Protein AF-A0AAV1YJI5-F1 (afdb_monomer)

Structure (mmCIF, N/CA/C/O backbone):
data_AF-A0AAV1YJI5-F1
#
_entry.id   AF-A0AAV1YJI5-F1
#
loop_
_atom_site.group_PDB
_atom_site.id
_atom_site.type_symbol
_atom_site.label_atom_id
_atom_site.label_alt_id
_atom_site.label_comp_id
_atom_site.label_asym_id
_atom_site.label_entity_id
_atom_site.label_seq_id
_atom_site.pdbx_PDB_ins_code
_atom_site.Cartn_x
_atom_site.Cartn_y
_atom_site.Cartn_z
_atom_site.occupancy
_atom_site.B_iso_or_equiv
_atom_site.auth_seq_id
_atom_site.auth_comp_id
_atom_site.auth_asym_id
_atom_site.auth_atom_id
_atom_site.pdbx_PDB_model_num
ATOM 1 N N . MET A 1 1 ? -32.866 -64.606 -3.853 1.00 39.53 1 MET A N 1
ATOM 2 C CA . MET A 1 1 ? -31.524 -64.356 -4.423 1.00 39.53 1 MET A CA 1
ATOM 3 C C . MET A 1 1 ? -31.672 -63.415 -5.611 1.00 39.53 1 MET A C 1
ATOM 5 O O . MET A 1 1 ? -31.970 -63.869 -6.706 1.00 39.53 1 MET A O 1
ATOM 9 N N . ALA A 1 2 ? -31.564 -62.104 -5.384 1.00 40.47 2 ALA A N 1
ATOM 10 C CA . ALA A 1 2 ? -31.586 -61.110 -6.454 1.00 40.47 2 ALA A CA 1
ATOM 11 C C . ALA A 1 2 ? -30.137 -60.807 -6.860 1.00 40.47 2 ALA A C 1
ATOM 13 O O . ALA A 1 2 ? -29.338 -60.369 -6.036 1.00 40.47 2 ALA A O 1
ATOM 14 N N . LYS A 1 3 ? -29.792 -61.107 -8.116 1.00 42.38 3 LYS A N 1
ATOM 15 C CA . LYS A 1 3 ? -28.505 -60.771 -8.736 1.00 42.38 3 LYS A CA 1
ATOM 16 C C . LYS A 1 3 ? -28.435 -59.249 -8.880 1.00 42.38 3 LYS A C 1
ATOM 18 O O . LYS A 1 3 ? -29.082 -58.683 -9.757 1.00 42.38 3 LYS A O 1
ATOM 23 N N . LEU A 1 4 ? -27.670 -58.591 -8.016 1.00 37.94 4 LEU A N 1
ATOM 24 C CA . LEU A 1 4 ? -27.298 -57.191 -8.200 1.00 37.94 4 LEU A CA 1
ATOM 25 C C . LEU A 1 4 ? -26.343 -57.109 -9.397 1.00 37.94 4 LEU A C 1
ATOM 27 O O . LEU A 1 4 ? -25.242 -57.654 -9.374 1.00 37.94 4 LEU A O 1
ATOM 31 N N . SER A 1 5 ? -26.828 -56.496 -10.476 1.00 47.69 5 SER A N 1
ATOM 32 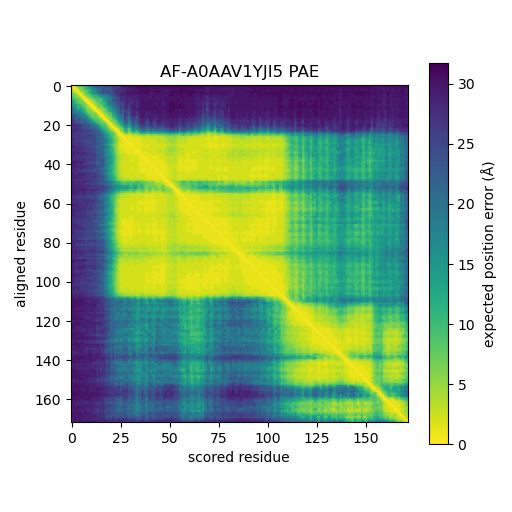C CA . SER A 1 5 ? -26.082 -56.274 -11.712 1.00 47.69 5 SER A CA 1
ATOM 33 C C . SER A 1 5 ? -24.869 -55.378 -11.452 1.00 47.69 5 SER A C 1
ATOM 35 O O . SER A 1 5 ? -24.990 -54.302 -10.863 1.00 47.69 5 SER A O 1
ATOM 37 N N . ASN A 1 6 ? -23.709 -55.807 -11.952 1.00 50.03 6 ASN A N 1
ATOM 38 C CA . ASN A 1 6 ? -22.393 -55.178 -11.794 1.00 50.03 6 ASN A CA 1
ATOM 39 C C . ASN A 1 6 ? -22.261 -53.810 -12.512 1.00 50.03 6 ASN A C 1
ATOM 41 O O . ASN A 1 6 ? -21.161 -53.306 -12.714 1.00 50.03 6 ASN A O 1
ATOM 45 N N . HIS A 1 7 ? -23.377 -53.221 -12.948 1.00 47.03 7 HIS A N 1
ATOM 46 C CA . HIS A 1 7 ? -23.453 -51.923 -13.624 1.00 47.03 7 HIS A CA 1
ATOM 47 C C . HIS A 1 7 ? -23.978 -50.802 -12.718 1.00 47.03 7 HIS A C 1
ATOM 49 O O . HIS A 1 7 ? -23.785 -49.633 -13.032 1.00 47.03 7 HIS A O 1
ATOM 55 N N . VAL A 1 8 ? -24.586 -51.128 -11.569 1.00 45.91 8 VAL A N 1
ATOM 56 C CA . VAL A 1 8 ? -25.136 -50.113 -10.648 1.00 45.91 8 VAL A CA 1
ATOM 57 C C . VAL A 1 8 ? -24.052 -49.502 -9.746 1.00 45.91 8 VAL A C 1
ATOM 59 O O . VAL A 1 8 ? -24.179 -48.362 -9.316 1.00 45.91 8 VAL A O 1
ATOM 62 N N . ILE A 1 9 ? -22.936 -50.205 -9.521 1.00 48.75 9 ILE A N 1
ATOM 63 C CA . ILE A 1 9 ? -21.825 -49.712 -8.682 1.00 48.75 9 ILE A CA 1
ATOM 64 C C . ILE A 1 9 ? -20.965 -48.668 -9.427 1.00 48.75 9 ILE A C 1
ATOM 66 O O . ILE A 1 9 ? -20.346 -47.813 -8.801 1.00 48.75 9 ILE A O 1
ATOM 70 N N . ILE A 1 10 ? -20.964 -48.675 -10.764 1.00 44.62 10 ILE A N 1
ATOM 71 C CA . ILE A 1 10 ? -20.080 -47.816 -11.577 1.00 44.62 10 ILE A CA 1
ATOM 72 C C . ILE A 1 10 ? -20.658 -46.399 -11.781 1.00 44.62 10 ILE A C 1
ATOM 74 O O . ILE A 1 10 ? -19.923 -45.476 -12.120 1.00 44.62 10 ILE A O 1
ATOM 78 N N . LEU A 1 11 ? -21.943 -46.170 -11.490 1.00 38.78 11 LEU A N 1
ATOM 79 C CA . LEU A 1 11 ? -22.598 -44.865 -11.682 1.00 38.78 11 LEU A CA 1
ATOM 80 C C . LEU A 1 11 ? -22.619 -43.954 -10.443 1.00 38.78 11 LEU A C 1
ATOM 82 O O . LEU A 1 11 ? -23.190 -42.871 -10.501 1.00 38.78 11 LEU A O 1
ATOM 86 N N . VAL A 1 12 ? -21.965 -44.338 -9.342 1.00 44.56 12 VAL A N 1
ATOM 87 C CA . VAL A 1 12 ? -21.833 -43.476 -8.145 1.00 44.56 12 VAL A CA 1
ATOM 88 C C . VAL A 1 12 ? -20.478 -42.742 -8.105 1.00 44.56 12 VAL A C 1
ATOM 90 O O . VAL A 1 12 ? -20.219 -41.948 -7.209 1.00 44.56 12 VAL A O 1
ATOM 93 N N . ALA A 1 13 ? -19.611 -42.933 -9.106 1.00 46.53 13 ALA A N 1
ATOM 94 C CA . ALA 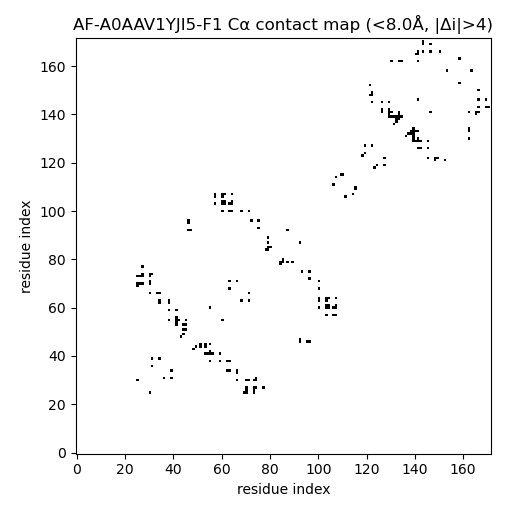A 1 13 ? -18.247 -42.393 -9.097 1.00 46.53 13 ALA A CA 1
ATOM 95 C C . ALA A 1 13 ? -18.037 -41.071 -9.870 1.00 46.53 13 ALA A C 1
ATOM 97 O O . ALA A 1 13 ? -16.912 -40.585 -9.906 1.00 46.53 13 ALA A O 1
ATOM 98 N N . PHE A 1 14 ? -19.064 -40.463 -10.480 1.00 47.88 14 PHE A N 1
ATOM 99 C CA . PHE A 1 14 ? -18.861 -39.317 -11.390 1.00 47.88 14 PHE A CA 1
ATOM 100 C C . PHE A 1 14 ? -19.807 -38.130 -11.185 1.00 47.88 14 PHE A C 1
ATOM 102 O O . PHE A 1 14 ? -20.248 -37.481 -12.130 1.00 47.88 14 PHE A O 1
ATOM 109 N N . SER A 1 15 ? -20.106 -37.788 -9.935 1.00 48.09 15 SER A N 1
ATOM 110 C CA . SER A 1 15 ? -20.690 -36.475 -9.623 1.00 48.09 15 SER A CA 1
ATOM 111 C C . SER A 1 15 ? -20.205 -35.952 -8.276 1.00 48.09 15 SER A C 1
ATOM 113 O O . SER A 1 15 ? -20.990 -35.481 -7.459 1.00 48.09 15 SER A O 1
ATOM 115 N N . ILE A 1 16 ? -18.888 -35.983 -8.046 1.00 52.28 16 ILE A N 1
ATOM 116 C CA . ILE A 1 16 ? -18.299 -34.964 -7.176 1.00 52.28 16 ILE A CA 1
ATOM 117 C C . ILE A 1 16 ? -18.332 -33.696 -8.023 1.00 52.28 16 ILE A C 1
ATOM 119 O O . ILE A 1 16 ? -17.421 -33.436 -8.805 1.00 52.28 16 ILE A O 1
ATOM 123 N N . ALA A 1 17 ? -19.434 -32.950 -7.944 1.00 49.06 17 ALA A N 1
ATOM 124 C CA . ALA A 1 17 ? -19.444 -31.565 -8.369 1.00 49.06 17 ALA A CA 1
ATOM 125 C C . ALA A 1 17 ? -18.430 -30.848 -7.474 1.00 49.06 17 ALA A C 1
ATOM 127 O O . ALA A 1 17 ? -18.751 -30.379 -6.385 1.00 49.06 17 ALA A O 1
ATOM 128 N N . THR A 1 18 ? -17.168 -30.841 -7.898 1.00 53.31 18 THR A N 1
ATOM 129 C CA . THR A 1 18 ? -16.178 -29.906 -7.397 1.00 53.31 18 THR A CA 1
ATOM 130 C C . THR A 1 18 ? -16.759 -28.538 -7.677 1.00 53.31 18 THR A C 1
ATOM 132 O O . THR A 1 18 ? -16.762 -28.078 -8.817 1.00 53.31 18 THR A O 1
ATOM 135 N N . THR A 1 19 ? -17.301 -27.904 -6.642 1.00 52.16 19 THR A N 1
ATOM 136 C CA . THR A 1 19 ? -17.511 -26.467 -6.631 1.00 52.16 19 THR A CA 1
ATOM 137 C C . THR A 1 19 ? -16.128 -25.854 -6.790 1.00 52.16 19 THR A C 1
ATOM 139 O O . THR A 1 19 ? -15.418 -25.625 -5.811 1.00 52.16 19 THR A O 1
ATOM 142 N N . THR A 1 20 ? -15.693 -25.655 -8.033 1.00 48.59 20 THR A N 1
ATOM 143 C CA . THR A 1 20 ? -14.619 -24.725 -8.328 1.00 48.59 20 THR A CA 1
ATOM 144 C C . THR A 1 20 ? -15.178 -23.371 -7.931 1.00 48.59 20 THR A C 1
ATOM 146 O O . THR A 1 20 ? -15.877 -22.721 -8.705 1.00 48.59 20 THR A O 1
ATOM 149 N N . ILE A 1 21 ? -14.924 -22.960 -6.689 1.00 51.88 21 ILE A N 1
ATOM 150 C CA . ILE A 1 21 ? -14.814 -21.539 -6.396 1.00 51.88 21 ILE A CA 1
ATOM 151 C C . ILE A 1 21 ? -13.740 -21.092 -7.382 1.00 51.88 21 ILE A C 1
ATOM 153 O O . ILE A 1 21 ? -12.582 -21.486 -7.233 1.00 51.88 21 ILE A O 1
ATOM 157 N N . ALA A 1 22 ? -14.143 -20.437 -8.473 1.00 50.69 22 ALA A N 1
ATOM 158 C CA . ALA A 1 22 ? -13.203 -19.878 -9.424 1.00 50.69 22 ALA A CA 1
ATOM 159 C C . ALA A 1 22 ? -12.300 -18.965 -8.598 1.00 50.69 22 ALA A C 1
ATOM 161 O O . ALA A 1 22 ? -12.754 -17.953 -8.067 1.00 50.69 22 ALA A O 1
ATOM 162 N N . LYS A 1 23 ? -11.061 -19.401 -8.359 1.00 50.09 23 LYS A N 1
ATOM 163 C CA . LYS A 1 23 ? -10.074 -18.578 -7.680 1.00 50.09 23 LYS A CA 1
ATOM 164 C C . LYS A 1 23 ? -9.812 -17.442 -8.650 1.00 50.09 23 LYS A C 1
ATOM 166 O O . LYS A 1 23 ? -9.167 -17.669 -9.667 1.00 50.09 23 LYS A O 1
ATOM 171 N N . GLU A 1 24 ? -10.401 -16.285 -8.378 1.00 60.53 24 GLU A N 1
ATOM 172 C CA . GLU A 1 24 ? -10.183 -15.080 -9.163 1.00 60.53 24 GLU A CA 1
ATOM 173 C C . GLU A 1 24 ? -8.670 -14.883 -9.308 1.00 60.53 24 GLU A C 1
ATOM 175 O O . GLU A 1 24 ? -7.926 -14.858 -8.319 1.00 60.53 24 GLU A O 1
ATOM 180 N N . GLU A 1 25 ? -8.186 -14.917 -10.548 1.00 80.00 25 GLU A N 1
ATOM 181 C CA . GLU A 1 25 ? -6.761 -14.811 -10.822 1.00 80.00 25 GLU A CA 1
ATOM 182 C C . GLU A 1 25 ? -6.343 -13.352 -10.631 1.00 80.00 25 GLU A C 1
ATOM 184 O O . GLU A 1 25 ? -6.904 -12.449 -11.243 1.00 80.00 25 GLU A O 1
ATOM 189 N N . ILE A 1 26 ? -5.350 -13.107 -9.773 1.00 86.00 26 ILE A N 1
ATOM 190 C CA . ILE A 1 26 ? -4.847 -11.756 -9.504 1.00 86.00 26 ILE A CA 1
ATOM 191 C C . ILE A 1 26 ? -4.068 -11.256 -10.733 1.00 86.00 26 ILE A C 1
ATOM 193 O O . ILE A 1 26 ? -2.903 -11.636 -10.948 1.00 86.00 26 ILE A O 1
ATOM 197 N N . THR A 1 27 ? -4.710 -10.398 -11.531 1.00 93.44 27 THR A N 1
ATOM 198 C CA . THR A 1 27 ? -4.130 -9.751 -12.717 1.00 93.44 27 THR A CA 1
ATOM 199 C C . THR A 1 27 ? -3.540 -8.379 -12.383 1.00 93.44 27 THR A C 1
ATOM 201 O O . THR A 1 27 ? -3.904 -7.746 -11.394 1.00 93.44 27 THR A O 1
ATOM 204 N N . ALA A 1 28 ? -2.616 -7.896 -13.220 1.00 93.50 28 ALA A N 1
ATOM 205 C CA . ALA A 1 28 ? -2.064 -6.549 -13.066 1.00 93.50 28 ALA A CA 1
ATOM 206 C C . ALA A 1 28 ? -3.138 -5.461 -13.233 1.00 93.50 28 ALA A C 1
ATOM 208 O O . ALA A 1 28 ? -3.080 -4.446 -12.553 1.00 93.50 28 ALA A O 1
ATOM 209 N N . GLU A 1 29 ? -4.128 -5.687 -14.097 1.00 93.75 29 GLU A N 1
ATOM 210 C CA . GLU A 1 29 ? -5.219 -4.744 -14.350 1.00 93.75 29 GLU A CA 1
ATOM 211 C C . GLU A 1 29 ? -6.130 -4.575 -13.128 1.00 93.75 29 GLU A C 1
ATOM 213 O O . GLU A 1 29 ? -6.405 -3.444 -12.732 1.00 93.75 29 GLU A O 1
ATOM 218 N N . LEU A 1 30 ? -6.511 -5.678 -12.469 1.00 93.19 30 LEU A N 1
ATOM 219 C CA . LEU A 1 30 ? -7.287 -5.629 -11.224 1.00 93.19 30 LEU A CA 1
ATOM 220 C C . LEU A 1 30 ? -6.513 -4.898 -10.121 1.00 93.19 30 LEU A C 1
ATOM 222 O O . LEU A 1 30 ? -7.033 -3.971 -9.506 1.00 93.19 30 LEU A O 1
ATOM 226 N N . CYS A 1 31 ? -5.235 -5.241 -9.940 1.00 94.56 31 CYS A N 1
ATOM 227 C CA . CYS A 1 31 ? -4.383 -4.558 -8.969 1.00 94.56 31 CYS A CA 1
ATOM 228 C C . CYS A 1 31 ? -4.228 -3.061 -9.279 1.00 94.56 31 CYS A C 1
ATOM 230 O O . CYS A 1 31 ? -4.224 -2.240 -8.367 1.00 94.56 31 CYS A O 1
ATOM 232 N N . ALA A 1 32 ? -4.100 -2.682 -10.555 1.00 93.81 32 ALA A N 1
ATOM 233 C CA . ALA A 1 32 ? -3.968 -1.285 -10.958 1.00 93.81 32 ALA A CA 1
ATOM 234 C C . ALA A 1 32 ? -5.262 -0.498 -10.709 1.00 93.81 32 ALA A C 1
ATOM 236 O O . ALA A 1 32 ? -5.198 0.645 -10.253 1.00 93.81 32 ALA A O 1
ATOM 237 N N . ALA A 1 33 ? -6.420 -1.111 -10.970 1.00 90.62 33 ALA A N 1
ATOM 238 C CA . ALA A 1 33 ? -7.725 -0.518 -10.703 1.00 90.62 33 ALA A CA 1
ATOM 239 C C . ALA A 1 33 ? -7.931 -0.247 -9.203 1.00 90.62 33 ALA A C 1
ATOM 241 O O . ALA A 1 33 ? -8.367 0.844 -8.836 1.00 90.62 33 ALA A O 1
ATOM 242 N N . GLU A 1 34 ? -7.559 -1.196 -8.338 1.00 85.69 34 GLU A N 1
ATOM 243 C CA . GLU A 1 34 ? -7.608 -1.015 -6.881 1.00 85.69 34 GLU A CA 1
ATOM 244 C C . GLU A 1 34 ? -6.598 0.030 -6.384 1.00 85.69 34 GLU A C 1
ATOM 246 O O . GLU A 1 34 ? -6.912 0.857 -5.522 1.00 85.69 34 GLU A O 1
ATOM 251 N N . PHE A 1 35 ? -5.378 0.020 -6.929 1.00 92.19 35 PHE A N 1
ATOM 252 C CA . PHE A 1 35 ? -4.307 0.896 -6.461 1.00 92.19 35 PHE A CA 1
ATOM 253 C C . PHE A 1 35 ? -4.518 2.362 -6.872 1.00 92.19 35 PHE A C 1
ATOM 255 O O . PHE A 1 35 ? -4.293 3.281 -6.074 1.00 92.19 35 PHE A O 1
ATOM 262 N N . GLY A 1 36 ? -5.024 2.574 -8.089 1.00 92.50 36 GLY A N 1
ATOM 263 C CA . GLY A 1 36 ? -5.328 3.880 -8.664 1.00 92.50 36 GLY A CA 1
ATOM 264 C C . GLY A 1 36 ? -4.110 4.604 -9.250 1.00 92.50 36 GLY A C 1
ATOM 265 O O . GLY A 1 36 ? -2.972 4.427 -8.814 1.00 92.50 36 GLY A O 1
ATOM 266 N N . HIS A 1 37 ? -4.370 5.468 -10.237 1.00 92.62 37 HIS A N 1
ATOM 267 C CA . HIS A 1 37 ? -3.339 6.145 -11.033 1.00 92.62 37 HIS A CA 1
ATOM 268 C C . HIS A 1 37 ? -2.359 6.978 -10.190 1.00 92.62 37 HIS A C 1
ATOM 270 O O . HIS A 1 37 ? -1.153 6.805 -10.310 1.00 92.62 37 HIS A O 1
ATOM 276 N N . GLU A 1 38 ? -2.869 7.843 -9.306 1.00 93.25 38 GLU A N 1
ATOM 277 C CA . GLU A 1 38 ? -2.048 8.762 -8.496 1.00 93.25 38 GLU A CA 1
ATOM 278 C C . GLU A 1 38 ? -0.996 8.024 -7.648 1.00 93.25 38 GLU A C 1
ATOM 280 O O . GLU A 1 38 ? 0.168 8.419 -7.588 1.00 93.25 38 GLU A O 1
ATOM 285 N N . CYS A 1 39 ? -1.388 6.925 -6.999 1.00 94.38 39 CYS A N 1
ATOM 286 C CA . CYS A 1 39 ? -0.461 6.136 -6.193 1.00 94.38 39 CYS A CA 1
ATOM 287 C C . CYS A 1 39 ? 0.449 5.251 -7.048 1.00 94.38 39 CYS A C 1
ATOM 289 O O . CYS A 1 39 ? 1.612 5.053 -6.684 1.00 94.38 39 CYS A O 1
ATOM 291 N N . GLY A 1 40 ? -0.053 4.771 -8.191 1.00 94.81 40 GLY A N 1
ATOM 292 C CA . GLY A 1 40 ? 0.735 4.091 -9.215 1.00 94.81 40 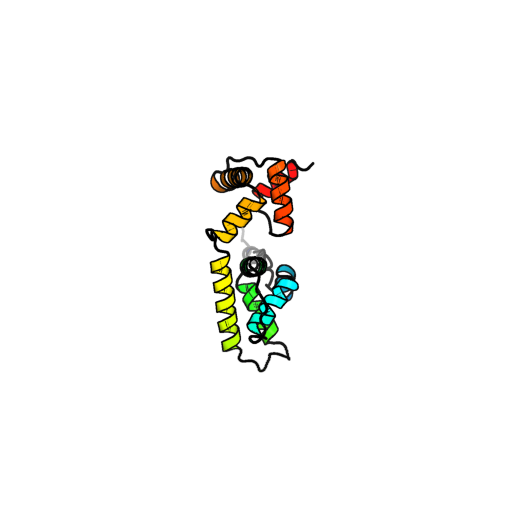GLY A CA 1
ATOM 293 C C . GLY A 1 40 ? 1.921 4.928 -9.685 1.00 94.81 40 GLY A C 1
ATOM 294 O O . GLY A 1 40 ? 3.048 4.440 -9.661 1.00 94.81 40 GLY A O 1
ATOM 295 N N . GLU A 1 41 ? 1.683 6.195 -10.025 1.00 94.94 41 GLU A N 1
ATOM 296 C CA . GLU A 1 41 ? 2.706 7.145 -10.480 1.00 94.94 41 GLU A CA 1
ATOM 297 C C . GLU A 1 41 ? 3.788 7.376 -9.413 1.00 94.94 41 GLU A C 1
ATOM 299 O O . GLU A 1 41 ? 4.975 7.209 -9.682 1.00 94.94 41 GLU A O 1
ATOM 304 N N . GLN A 1 42 ? 3.400 7.620 -8.155 1.00 95.00 42 GLN A N 1
ATOM 305 C CA . GLN A 1 42 ? 4.368 7.820 -7.066 1.00 95.00 42 GLN A CA 1
ATOM 306 C C . GLN A 1 42 ? 5.279 6.601 -6.845 1.00 95.00 42 GLN A C 1
ATOM 308 O O . GLN A 1 42 ? 6.475 6.757 -6.580 1.00 95.00 42 GLN A O 1
ATOM 313 N N . VAL A 1 43 ? 4.730 5.383 -6.919 1.00 95.25 43 VAL A N 1
ATOM 314 C CA . VAL A 1 43 ? 5.525 4.150 -6.795 1.00 95.25 43 VAL A CA 1
ATOM 315 C C . VAL A 1 43 ? 6.386 3.930 -8.035 1.00 95.25 43 VAL A C 1
ATOM 317 O O . VAL A 1 43 ? 7.552 3.559 -7.896 1.00 95.25 43 VAL A O 1
ATOM 320 N N . TYR A 1 44 ? 5.845 4.194 -9.225 1.00 95.38 44 TYR A N 1
ATOM 321 C CA . TYR A 1 44 ? 6.577 4.105 -10.481 1.00 95.38 44 TYR A CA 1
ATOM 322 C C . TYR A 1 44 ? 7.817 5.002 -10.460 1.00 95.38 44 TYR A C 1
ATOM 324 O O . TYR A 1 44 ? 8.929 4.505 -10.639 1.00 95.38 44 TYR A O 1
ATOM 332 N N . ASP A 1 45 ? 7.659 6.282 -10.124 1.00 94.31 45 ASP A N 1
ATOM 333 C CA . ASP A 1 45 ? 8.768 7.232 -10.048 1.00 94.31 45 ASP A CA 1
ATOM 334 C C . ASP A 1 45 ? 9.855 6.749 -9.085 1.00 94.31 45 ASP A C 1
ATOM 336 O O . ASP A 1 45 ? 11.046 6.804 -9.385 1.00 94.31 45 ASP A O 1
ATOM 340 N N . LYS A 1 46 ? 9.459 6.198 -7.930 1.00 92.50 46 LYS A N 1
ATOM 341 C CA . LYS A 1 46 ? 10.410 5.679 -6.940 1.00 92.50 46 LYS A CA 1
ATOM 342 C C . LYS A 1 46 ? 11.221 4.484 -7.417 1.00 92.50 46 LYS A C 1
ATOM 344 O O . LYS A 1 46 ? 12.349 4.320 -6.950 1.00 92.50 46 LYS A O 1
ATOM 349 N N . LEU A 1 47 ? 10.655 3.637 -8.269 1.00 94.38 47 LEU A N 1
ATOM 350 C CA . LEU A 1 47 ? 11.292 2.391 -8.694 1.00 94.38 47 LEU A CA 1
ATOM 351 C C . LEU A 1 47 ? 12.018 2.521 -10.029 1.00 94.38 47 LEU A C 1
ATOM 353 O O . LEU A 1 47 ? 13.085 1.934 -10.199 1.00 94.38 47 LEU A O 1
ATOM 357 N N . PHE A 1 48 ? 11.456 3.288 -10.958 1.00 93.50 48 PHE A N 1
ATOM 358 C CA . PHE A 1 48 ? 11.912 3.355 -12.343 1.00 93.50 48 PHE A CA 1
ATOM 359 C C . PHE A 1 48 ? 12.571 4.693 -12.686 1.00 93.50 48 PHE A C 1
ATOM 361 O O . PHE A 1 48 ? 13.350 4.748 -13.635 1.00 93.50 48 PHE A O 1
ATOM 368 N N . LEU A 1 49 ? 12.349 5.741 -11.882 1.00 90.75 49 LEU A N 1
ATOM 369 C CA . LEU A 1 49 ? 12.953 7.067 -12.042 1.00 90.75 49 LEU A CA 1
ATOM 370 C C . LEU A 1 49 ? 13.668 7.513 -10.749 1.00 90.75 49 LEU A C 1
ATOM 372 O O . LEU A 1 49 ? 13.353 8.566 -10.199 1.00 90.75 49 LEU A O 1
ATOM 376 N N . PRO A 1 50 ? 14.674 6.769 -10.246 1.00 75.44 50 PRO A N 1
ATOM 377 C CA . PRO A 1 50 ? 15.252 6.985 -8.911 1.00 75.44 50 PRO A CA 1
ATOM 378 C C . PRO A 1 50 ? 15.894 8.369 -8.698 1.00 75.44 50 PRO A C 1
ATOM 380 O O . PRO A 1 50 ? 16.096 8.782 -7.557 1.00 75.44 50 PRO A O 1
ATOM 383 N N . ASN A 1 51 ? 16.193 9.095 -9.779 1.00 82.81 51 ASN A N 1
ATOM 384 C CA . ASN A 1 51 ? 16.709 10.464 -9.729 1.00 82.81 51 ASN A CA 1
ATOM 385 C C . ASN A 1 51 ? 15.606 11.530 -9.562 1.00 82.81 51 ASN A C 1
ATOM 387 O O . ASN A 1 51 ? 15.925 12.698 -9.348 1.00 82.81 51 ASN A O 1
ATOM 391 N N . GLN A 1 52 ? 14.322 11.163 -9.653 1.00 80.38 52 GLN A N 1
ATOM 392 C CA . GLN A 1 52 ? 13.214 12.060 -9.336 1.00 80.38 52 GLN A CA 1
ATOM 393 C C . GLN A 1 52 ? 12.967 12.143 -7.829 1.00 80.38 52 GLN A C 1
ATOM 395 O O . GLN A 1 52 ? 12.961 11.158 -7.087 1.00 80.38 52 GLN A O 1
ATOM 400 N N . THR A 1 53 ? 12.650 13.351 -7.376 1.00 72.69 53 THR A N 1
ATOM 401 C CA . THR A 1 53 ? 12.296 13.649 -5.986 1.00 72.69 53 THR A CA 1
ATOM 402 C C . THR A 1 53 ? 10.806 13.450 -5.701 1.00 72.69 53 THR A C 1
ATOM 404 O O . THR A 1 53 ? 10.254 14.170 -4.869 1.00 72.69 53 THR A O 1
ATOM 407 N N . SER A 1 54 ? 10.131 12.506 -6.371 1.00 77.06 54 SER A N 1
ATOM 408 C CA . SER A 1 54 ? 8.707 12.259 -6.109 1.00 77.06 54 SER A CA 1
ATOM 409 C C . SER A 1 54 ? 8.496 11.891 -4.635 1.00 77.06 54 SER A C 1
ATOM 411 O O . SER A 1 54 ? 9.355 11.275 -3.990 1.00 77.06 54 SER A O 1
ATOM 413 N N . ILE A 1 55 ? 7.379 12.309 -4.047 1.00 86.25 55 ILE A N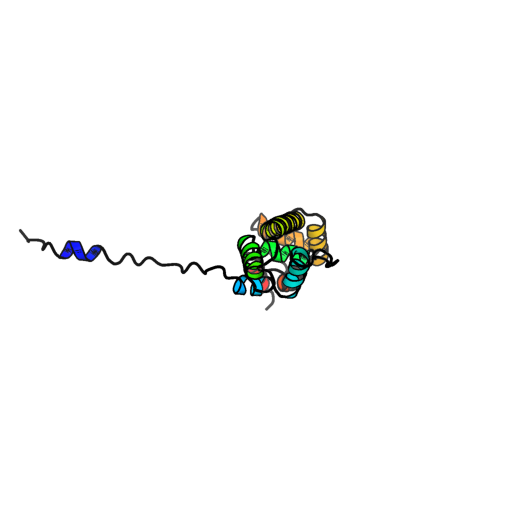 1
ATOM 414 C CA . ILE A 1 55 ? 7.050 11.988 -2.657 1.00 86.25 55 ILE A CA 1
ATOM 415 C C . ILE A 1 55 ? 6.041 10.847 -2.686 1.00 86.25 55 ILE A C 1
ATOM 417 O O . ILE A 1 55 ? 4.928 11.030 -3.162 1.00 86.25 55 ILE A O 1
ATOM 421 N N . LEU A 1 56 ? 6.415 9.687 -2.135 1.00 90.62 56 LEU A N 1
ATOM 422 C CA . LEU A 1 56 ? 5.441 8.637 -1.844 1.00 90.62 56 LEU A CA 1
ATOM 423 C C . LEU A 1 56 ? 4.689 9.023 -0.570 1.00 90.62 56 LEU A C 1
ATOM 425 O O . LEU A 1 56 ? 5.253 9.001 0.528 1.00 90.62 56 LEU A O 1
ATOM 429 N N . THR A 1 57 ? 3.433 9.423 -0.731 1.00 90.56 57 THR A N 1
ATOM 430 C CA . THR A 1 57 ? 2.591 9.881 0.376 1.00 90.56 57 THR A CA 1
ATOM 431 C C . THR A 1 57 ? 2.226 8.733 1.320 1.00 90.56 57 THR A C 1
ATOM 433 O O . THR A 1 57 ? 2.168 7.564 0.931 1.00 90.56 57 THR A O 1
ATOM 436 N N . LEU A 1 58 ? 1.910 9.062 2.579 1.00 85.81 58 LEU A N 1
ATOM 437 C CA . LEU A 1 58 ? 1.452 8.064 3.553 1.00 85.81 58 LEU A CA 1
ATOM 438 C C . LEU A 1 58 ? 0.152 7.374 3.102 1.00 85.81 58 LEU A C 1
ATOM 440 O O . LEU A 1 58 ? -0.014 6.178 3.329 1.00 85.81 58 LEU A O 1
ATOM 444 N N . ASN A 1 59 ? -0.738 8.108 2.427 1.00 84.38 59 ASN A N 1
ATOM 445 C CA . ASN A 1 59 ? -1.973 7.560 1.867 1.00 84.38 59 ASN A CA 1
ATOM 446 C C . ASN A 1 59 ? -1.687 6.504 0.788 1.00 84.38 59 ASN A C 1
ATOM 448 O O . ASN A 1 59 ? -2.262 5.418 0.816 1.00 84.38 59 ASN A O 1
ATOM 452 N N . CYS A 1 60 ? -0.742 6.776 -0.114 1.00 92.75 60 CYS A N 1
ATOM 453 C CA . CYS A 1 60 ? -0.342 5.800 -1.122 1.00 92.75 60 CYS A CA 1
ATOM 454 C C . CYS A 1 60 ? 0.406 4.605 -0.528 1.00 92.75 60 CYS A C 1
ATOM 456 O O . CYS A 1 60 ? 0.175 3.483 -0.969 1.00 92.75 60 CYS A O 1
ATOM 458 N N . CYS A 1 61 ? 1.208 4.793 0.527 1.00 92.56 61 CYS A N 1
ATOM 459 C CA . CYS A 1 61 ? 1.746 3.661 1.286 1.00 92.56 61 CYS A CA 1
ATOM 460 C C . CYS A 1 61 ? 0.640 2.780 1.888 1.00 92.56 61 CYS A C 1
ATOM 462 O O . CYS A 1 61 ? 0.768 1.559 1.876 1.00 92.56 61 CYS A O 1
ATOM 464 N N . TYR A 1 62 ? -0.443 3.375 2.396 1.00 86.81 62 TYR A N 1
ATOM 465 C CA . TYR A 1 62 ? -1.575 2.615 2.926 1.00 86.81 62 TYR A CA 1
ATOM 466 C C . TYR A 1 62 ? -2.255 1.789 1.836 1.00 86.81 62 TYR A C 1
ATOM 468 O O . TYR A 1 62 ? -2.388 0.578 1.995 1.00 86.81 62 TYR A O 1
ATOM 476 N N . LYS A 1 63 ? -2.605 2.414 0.706 1.00 89.44 63 LYS A N 1
ATOM 477 C CA . LYS A 1 63 ? -3.194 1.702 -0.436 1.00 89.44 63 LYS A CA 1
ATOM 478 C C . LYS A 1 63 ? -2.288 0.583 -0.953 1.00 89.44 63 LYS A C 1
ATOM 480 O O . LYS A 1 63 ? -2.777 -0.506 -1.233 1.00 89.44 63 LYS A O 1
ATOM 485 N N . LEU A 1 64 ? -0.974 0.826 -1.011 1.00 93.62 64 LEU A N 1
ATOM 486 C CA . LEU A 1 64 ? 0.023 -0.157 -1.447 1.00 93.62 64 LEU A CA 1
ATOM 487 C C . LEU A 1 64 ? -0.001 -1.414 -0.569 1.00 93.62 64 LEU A C 1
ATOM 489 O O . LEU A 1 64 ? 0.026 -2.533 -1.074 1.00 93.62 64 LEU A O 1
ATOM 493 N N . VAL A 1 65 ? -0.058 -1.230 0.751 1.00 92.69 65 VAL A N 1
ATOM 494 C CA . VAL A 1 65 ? -0.109 -2.337 1.715 1.00 92.69 65 VAL A CA 1
ATOM 495 C C . VAL A 1 65 ? -1.493 -2.992 1.732 1.00 92.69 65 VAL A C 1
ATOM 497 O O . VAL A 1 65 ? -1.583 -4.204 1.908 1.00 92.69 65 VAL A O 1
ATOM 500 N N . GLN A 1 66 ? -2.562 -2.223 1.505 1.00 87.69 66 GLN A N 1
ATOM 501 C CA . GLN A 1 66 ? -3.941 -2.712 1.481 1.00 87.69 66 GLN A CA 1
ATOM 502 C C . GLN A 1 66 ? -4.206 -3.679 0.320 1.00 87.69 66 GLN A C 1
ATOM 504 O O . GLN A 1 66 ? -4.772 -4.741 0.562 1.00 87.69 66 GLN A O 1
ATOM 509 N N . MET A 1 67 ? -3.759 -3.360 -0.903 1.00 89.94 67 MET A N 1
ATOM 510 C CA . MET A 1 67 ? -3.851 -4.297 -2.040 1.00 89.94 67 MET A CA 1
ATOM 511 C C . MET A 1 67 ? -2.969 -5.547 -1.848 1.00 89.94 67 MET A C 1
ATOM 513 O O . MET A 1 67 ? -3.143 -6.573 -2.504 1.00 89.94 67 MET A O 1
ATOM 517 N N . GLY A 1 68 ? -2.009 -5.473 -0.923 1.00 90.56 68 GLY A N 1
ATOM 518 C CA . GLY A 1 68 ? -1.159 -6.580 -0.525 1.00 90.56 68 GLY A CA 1
ATOM 519 C C . GLY A 1 68 ? 0.047 -6.811 -1.435 1.00 90.56 68 GLY A C 1
ATOM 520 O O . GLY A 1 68 ? 0.105 -6.427 -2.606 1.00 90.56 68 GLY A O 1
ATOM 521 N N . TYR A 1 69 ? 1.032 -7.509 -0.870 1.00 95.50 69 TYR A N 1
ATOM 522 C CA . TYR A 1 69 ? 2.292 -7.824 -1.540 1.00 95.50 69 TYR A CA 1
ATOM 523 C C . TYR A 1 69 ? 2.126 -8.549 -2.893 1.00 95.50 69 TYR A C 1
ATOM 525 O O . TYR A 1 69 ? 2.852 -8.205 -3.826 1.00 95.50 69 TYR A O 1
ATOM 533 N N . PRO A 1 70 ? 1.174 -9.494 -3.076 1.00 95.81 70 PRO A N 1
ATOM 534 C CA . PRO A 1 70 ? 0.949 -10.114 -4.381 1.00 95.81 70 PRO A CA 1
ATOM 535 C C . PRO A 1 70 ? 0.593 -9.112 -5.486 1.00 95.81 70 PRO A C 1
ATOM 537 O O . PRO A 1 70 ? 1.150 -9.214 -6.579 1.00 95.81 70 PRO A O 1
ATOM 540 N N . CYS A 1 71 ? -0.272 -8.130 -5.208 1.00 96.00 71 CYS A N 1
ATOM 541 C CA . CYS A 1 71 ? -0.620 -7.102 -6.187 1.00 96.00 71 CYS A CA 1
ATOM 542 C C . CYS A 1 71 ? 0.550 -6.161 -6.471 1.00 96.00 71 CYS A C 1
ATOM 544 O O . CYS A 1 71 ? 0.873 -5.916 -7.632 1.00 96.00 71 CYS A O 1
ATOM 546 N N . HIS A 1 72 ? 1.252 -5.714 -5.428 1.00 96.56 72 HIS A N 1
ATOM 547 C CA . HIS A 1 72 ? 2.470 -4.911 -5.568 1.00 96.56 72 HIS A CA 1
ATOM 548 C C . HIS A 1 72 ? 3.521 -5.583 -6.470 1.00 96.56 72 HIS A C 1
ATOM 550 O O . HIS A 1 72 ? 4.041 -4.978 -7.414 1.00 96.56 72 HIS A O 1
ATOM 556 N N . ASN A 1 73 ? 3.795 -6.867 -6.227 1.00 97.12 73 ASN A N 1
ATOM 557 C CA . ASN A 1 73 ? 4.752 -7.629 -7.022 1.00 97.12 73 ASN A CA 1
ATOM 558 C C . ASN A 1 73 ? 4.249 -7.853 -8.458 1.00 97.12 73 ASN A C 1
ATOM 560 O O . ASN A 1 73 ? 5.011 -7.704 -9.411 1.00 97.12 73 ASN A O 1
ATOM 564 N N . ARG A 1 74 ? 2.954 -8.153 -8.637 1.00 96.88 74 ARG A N 1
ATOM 565 C CA . ARG A 1 74 ? 2.337 -8.318 -9.962 1.00 96.88 74 ARG A CA 1
ATOM 566 C C . ARG A 1 74 ? 2.477 -7.054 -10.806 1.00 96.88 74 ARG A C 1
ATOM 568 O O . ARG A 1 74 ? 2.873 -7.161 -11.965 1.00 96.88 74 ARG A O 1
ATOM 575 N N . LEU A 1 75 ? 2.184 -5.887 -10.232 1.00 97.19 75 LEU A N 1
ATOM 576 C CA . LEU A 1 75 ? 2.338 -4.598 -10.904 1.00 97.19 75 LEU A CA 1
ATOM 577 C C . LEU A 1 75 ? 3.801 -4.343 -11.276 1.00 97.19 75 LEU A C 1
ATOM 579 O O . LEU A 1 75 ? 4.091 -4.063 -12.435 1.00 97.19 75 LEU A O 1
ATOM 583 N N . THR A 1 76 ? 4.732 -4.539 -10.335 1.00 97.12 76 THR A N 1
ATOM 584 C CA . THR A 1 76 ? 6.173 -4.350 -10.584 1.00 97.12 76 THR A CA 1
ATOM 585 C C . THR A 1 76 ? 6.673 -5.243 -11.726 1.00 97.12 76 THR A C 1
ATOM 587 O O . THR A 1 76 ? 7.353 -4.767 -12.634 1.00 97.12 76 THR A O 1
ATOM 590 N N . LEU A 1 77 ? 6.313 -6.531 -11.712 1.00 96.62 77 LEU A N 1
ATOM 591 C CA . LEU A 1 77 ? 6.698 -7.491 -12.750 1.00 96.62 77 LEU A CA 1
ATOM 592 C C . LEU A 1 77 ? 6.063 -7.163 -14.103 1.00 96.62 77 LEU A C 1
ATOM 594 O O . LEU A 1 77 ? 6.735 -7.262 -15.127 1.00 96.62 77 LEU A O 1
ATOM 598 N N . SER A 1 78 ? 4.793 -6.750 -14.114 1.00 95.62 78 SER A N 1
ATOM 599 C CA . SER A 1 78 ? 4.104 -6.332 -15.338 1.00 95.62 78 SER A CA 1
ATOM 600 C C . SER A 1 78 ? 4.785 -5.119 -15.972 1.00 95.62 78 SER A C 1
ATOM 602 O O . SER A 1 78 ? 4.983 -5.091 -17.185 1.00 95.62 78 SER A O 1
ATOM 604 N N . THR A 1 79 ? 5.198 -4.144 -15.158 1.00 95.94 79 THR A N 1
ATOM 605 C CA . THR A 1 79 ? 5.948 -2.973 -15.621 1.00 95.94 79 THR A CA 1
ATOM 606 C C . THR A 1 79 ? 7.326 -3.373 -16.147 1.00 95.94 79 THR A C 1
ATOM 608 O O . THR A 1 79 ? 7.694 -2.972 -17.243 1.00 95.94 79 THR A O 1
ATOM 611 N N . LEU A 1 80 ? 8.072 -4.224 -15.435 1.00 96.31 80 LEU A N 1
ATOM 612 C CA . LEU A 1 80 ? 9.383 -4.718 -15.886 1.00 96.31 80 LEU A CA 1
ATOM 613 C C . LEU A 1 80 ? 9.323 -5.494 -17.210 1.00 96.31 80 LEU A C 1
ATOM 615 O O . LEU A 1 80 ? 10.248 -5.405 -18.019 1.00 96.31 80 LEU A O 1
ATOM 619 N N . ALA A 1 81 ? 8.236 -6.234 -17.438 1.00 95.19 81 ALA A N 1
ATOM 620 C CA . ALA A 1 81 ? 7.995 -6.970 -18.675 1.00 95.19 81 ALA A CA 1
ATOM 621 C C . ALA A 1 81 ? 7.654 -6.061 -19.871 1.00 95.19 81 ALA A C 1
ATOM 623 O O . ALA A 1 81 ? 7.655 -6.534 -21.012 1.00 95.19 81 ALA A O 1
ATOM 624 N N . SER A 1 82 ? 7.373 -4.772 -19.643 1.00 94.88 82 SER A N 1
ATOM 625 C CA . SER A 1 82 ? 7.075 -3.834 -20.721 1.00 94.88 82 SER A CA 1
ATOM 626 C C . SER A 1 82 ? 8.302 -3.620 -21.629 1.00 94.88 82 SER A C 1
ATOM 628 O O . SER A 1 82 ? 9.454 -3.695 -21.177 1.00 94.88 82 SER A O 1
ATOM 630 N N . PRO A 1 83 ? 8.101 -3.318 -22.928 1.00 95.44 83 PRO A N 1
ATOM 631 C CA . PRO A 1 83 ? 9.208 -3.079 -23.854 1.00 95.44 83 PRO A CA 1
ATOM 632 C C . PRO A 1 83 ? 10.178 -1.975 -23.410 1.00 95.44 83 PRO A C 1
ATOM 634 O O . PRO A 1 83 ? 11.361 -2.044 -23.751 1.00 95.44 83 PRO A O 1
ATOM 637 N N . GLU A 1 84 ? 9.684 -0.989 -22.658 1.00 94.31 84 GLU A N 1
ATOM 638 C CA . GLU A 1 84 ? 10.454 0.139 -22.131 1.00 94.31 84 GLU A CA 1
ATOM 639 C C . GLU A 1 84 ? 11.457 -0.298 -21.054 1.00 94.31 84 GLU A C 1
ATOM 641 O O . GLU A 1 84 ? 12.584 0.196 -21.016 1.00 94.31 84 GLU A O 1
ATOM 646 N N . HIS A 1 85 ? 11.094 -1.283 -20.228 1.00 93.88 85 HIS A N 1
ATOM 647 C CA . HIS A 1 85 ? 11.875 -1.686 -19.054 1.00 93.88 85 HIS A CA 1
ATOM 648 C C . HIS A 1 85 ? 12.550 -3.054 -19.179 1.00 93.88 85 HIS A C 1
ATOM 650 O O . HIS A 1 85 ? 13.305 -3.454 -18.291 1.00 93.88 85 HIS A O 1
ATOM 656 N N . LYS A 1 86 ? 12.387 -3.747 -20.313 1.00 87.75 86 LYS A N 1
ATOM 657 C CA . LYS A 1 86 ? 12.992 -5.069 -20.563 1.00 87.75 86 LYS A CA 1
ATOM 658 C C . LYS A 1 86 ? 14.519 -5.126 -20.402 1.00 87.75 86 LYS A C 1
ATOM 660 O O . LYS A 1 86 ? 15.070 -6.205 -20.225 1.00 87.75 86 LYS A O 1
ATOM 665 N N . ARG A 1 87 ? 15.210 -3.983 -20.521 1.00 92.12 87 ARG A N 1
ATOM 666 C CA . ARG A 1 87 ? 16.677 -3.864 -20.381 1.00 92.12 87 ARG A CA 1
ATOM 667 C C . ARG A 1 87 ? 17.128 -3.373 -19.004 1.00 92.12 87 ARG A C 1
ATOM 669 O O . ARG A 1 87 ? 18.329 -3.253 -18.783 1.00 92.12 87 ARG A O 1
ATOM 676 N N . ASN A 1 88 ? 16.198 -3.059 -18.106 1.00 93.12 88 ASN A N 1
ATOM 677 C CA . ASN A 1 88 ? 16.542 -2.595 -16.770 1.00 93.12 88 ASN A CA 1
ATOM 678 C C . ASN A 1 88 ? 17.187 -3.714 -15.945 1.00 93.12 88 ASN A C 1
ATOM 680 O O . ASN A 1 88 ? 17.071 -4.899 -16.257 1.00 93.12 88 ASN A O 1
ATOM 684 N N . ASN A 1 89 ? 17.832 -3.344 -14.843 1.00 95.56 89 ASN A N 1
ATOM 685 C CA . ASN A 1 89 ? 18.306 -4.310 -13.862 1.00 95.56 89 ASN A CA 1
ATOM 686 C C . ASN A 1 89 ? 17.125 -4.823 -13.016 1.00 95.56 89 ASN A C 1
ATOM 688 O O . ASN A 1 89 ? 16.757 -4.214 -12.011 1.00 95.56 89 ASN A O 1
ATOM 692 N N . TRP A 1 90 ? 16.513 -5.936 -13.434 1.00 95.94 90 TRP A N 1
ATOM 693 C CA . TRP A 1 90 ? 15.337 -6.510 -12.764 1.00 95.94 90 TRP A CA 1
ATOM 694 C C . TRP A 1 90 ? 15.612 -6.837 -11.298 1.00 95.94 90 TRP A C 1
ATOM 696 O O . TRP A 1 90 ? 1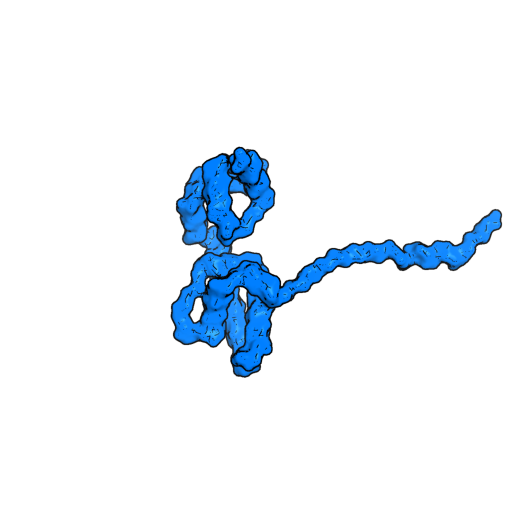4.796 -6.520 -10.438 1.00 95.94 90 TRP A O 1
ATOM 706 N N . THR A 1 91 ? 16.771 -7.427 -11.001 1.00 96.94 91 THR A N 1
ATOM 707 C CA . THR A 1 91 ? 17.150 -7.807 -9.636 1.00 96.94 91 THR A CA 1
ATOM 708 C C . THR A 1 91 ? 17.200 -6.593 -8.715 1.00 96.94 91 THR A C 1
ATOM 710 O O . THR A 1 91 ? 16.674 -6.632 -7.603 1.00 96.94 91 THR A O 1
ATOM 713 N N . GLU A 1 92 ? 17.802 -5.499 -9.177 1.00 96.56 92 GLU A N 1
ATOM 714 C CA . GLU A 1 92 ? 17.892 -4.257 -8.411 1.00 96.56 92 GLU A CA 1
ATOM 715 C C . GLU A 1 92 ? 16.520 -3.609 -8.206 1.00 96.56 92 GLU A C 1
ATOM 717 O O . GLU A 1 92 ? 16.183 -3.240 -7.080 1.00 96.56 92 GLU A O 1
ATOM 722 N N . ILE A 1 93 ? 15.700 -3.528 -9.259 1.00 96.81 93 ILE A N 1
ATOM 723 C CA . ILE A 1 93 ? 14.356 -2.943 -9.173 1.00 96.81 93 ILE A CA 1
ATOM 724 C C . ILE A 1 93 ? 13.461 -3.762 -8.246 1.00 96.81 93 ILE A C 1
ATOM 726 O O . ILE A 1 93 ? 12.815 -3.180 -7.381 1.00 96.81 93 ILE A O 1
ATOM 730 N N . LEU A 1 94 ? 13.450 -5.093 -8.361 1.00 97.38 94 LEU A N 1
ATOM 731 C CA . LEU A 1 94 ? 12.674 -5.962 -7.470 1.00 97.38 94 LEU A CA 1
ATOM 732 C C . LEU A 1 94 ? 13.148 -5.829 -6.017 1.00 97.38 94 LEU A C 1
ATOM 734 O O . LEU A 1 94 ? 12.331 -5.643 -5.120 1.00 97.38 94 LEU A O 1
ATOM 738 N N . THR A 1 95 ? 14.464 -5.789 -5.789 1.00 97.75 95 THR A N 1
ATOM 739 C CA . THR A 1 95 ? 15.029 -5.554 -4.450 1.00 97.75 95 THR A CA 1
ATOM 740 C C . THR A 1 95 ? 14.580 -4.207 -3.872 1.00 97.75 95 THR A C 1
ATOM 742 O O . THR A 1 95 ? 14.250 -4.101 -2.689 1.00 97.75 95 THR A O 1
ATOM 745 N N . ASN A 1 96 ? 14.572 -3.149 -4.682 1.00 96.06 96 ASN A N 1
ATOM 746 C CA . ASN A 1 96 ? 14.120 -1.827 -4.252 1.00 96.06 96 ASN A CA 1
ATOM 747 C C . ASN A 1 96 ? 12.596 -1.769 -4.067 1.00 96.06 96 ASN A C 1
ATOM 749 O O . ASN A 1 96 ? 12.123 -1.117 -3.136 1.00 96.06 96 ASN A O 1
ATOM 753 N N . SER A 1 97 ? 11.847 -2.511 -4.882 1.00 97.25 97 SER A N 1
ATOM 754 C CA . SER A 1 97 ? 10.400 -2.694 -4.768 1.00 97.25 97 SER A CA 1
ATOM 755 C C . SER A 1 97 ? 10.024 -3.346 -3.436 1.00 97.25 97 SER A C 1
ATOM 757 O O . SER A 1 97 ? 9.158 -2.836 -2.721 1.00 97.25 97 SER A O 1
ATOM 759 N N . ASP A 1 98 ? 10.754 -4.384 -3.022 1.00 98.19 98 ASP A N 1
ATOM 760 C CA . ASP A 1 98 ? 10.580 -5.028 -1.716 1.00 98.19 98 ASP A CA 1
ATOM 761 C C . ASP A 1 98 ? 10.910 -4.086 -0.555 1.00 98.19 98 ASP A C 1
ATOM 763 O O . ASP A 1 98 ? 10.191 -4.031 0.447 1.00 98.19 98 ASP A O 1
ATOM 767 N N . LYS A 1 99 ? 11.995 -3.309 -0.664 1.00 97.31 99 LYS A N 1
ATOM 768 C CA . LYS A 1 99 ? 12.349 -2.303 0.352 1.00 97.31 99 LYS A CA 1
ATOM 769 C C . LYS A 1 99 ? 11.259 -1.241 0.491 1.00 97.31 99 LYS A C 1
ATOM 771 O O . LYS A 1 99 ? 10.941 -0.851 1.615 1.00 97.31 99 LYS A O 1
ATOM 776 N N . LEU A 1 100 ? 10.696 -0.778 -0.625 1.00 96.06 100 LEU A N 1
ATOM 777 C CA . LEU A 1 100 ? 9.632 0.222 -0.652 1.00 96.06 100 LEU A CA 1
ATOM 778 C C . LEU A 1 100 ? 8.352 -0.309 0.003 1.00 96.06 100 LEU A C 1
ATOM 780 O O . LEU A 1 100 ? 7.821 0.352 0.897 1.00 96.06 100 LEU A O 1
ATOM 784 N N . TYR A 1 101 ? 7.925 -1.528 -0.342 1.00 96.81 101 TYR A N 1
ATOM 785 C CA . TYR A 1 101 ? 6.772 -2.171 0.292 1.00 96.81 101 TYR A CA 1
ATOM 786 C C . TYR A 1 101 ? 6.971 -2.328 1.803 1.00 96.81 101 TYR A C 1
ATOM 788 O O . TYR A 1 101 ? 6.141 -1.885 2.593 1.00 96.81 101 TYR A O 1
ATOM 796 N N . ASN A 1 102 ? 8.115 -2.876 2.226 1.00 96.06 102 ASN A N 1
ATOM 797 C CA . ASN A 1 102 ? 8.433 -3.064 3.644 1.00 96.06 102 ASN A CA 1
ATOM 798 C C . ASN A 1 102 ? 8.505 -1.740 4.418 1.00 96.06 102 ASN A C 1
ATOM 800 O O . ASN A 1 102 ? 8.177 -1.685 5.606 1.00 96.06 102 ASN A O 1
ATOM 804 N N . LYS A 1 103 ? 8.952 -0.659 3.770 1.00 93.69 103 LYS A N 1
ATOM 805 C CA . LYS A 1 103 ? 8.923 0.683 4.356 1.00 93.69 103 LYS A CA 1
ATOM 806 C C . LYS A 1 103 ? 7.484 1.154 4.556 1.00 93.69 103 LYS A C 1
ATOM 808 O O . LYS A 1 103 ? 7.178 1.645 5.640 1.00 93.69 103 LYS A O 1
ATOM 813 N N . CYS A 1 104 ? 6.621 0.995 3.554 1.00 92.50 104 CYS A N 1
ATOM 814 C CA . CYS A 1 104 ? 5.209 1.337 3.681 1.00 92.50 104 CYS A CA 1
ATOM 815 C C . CYS A 1 104 ? 4.523 0.507 4.767 1.00 92.50 104 CYS A C 1
ATOM 817 O O . CYS A 1 104 ? 3.923 1.108 5.646 1.00 92.50 104 CYS A O 1
ATOM 819 N N . ASP A 1 105 ? 4.719 -0.816 4.801 1.00 90.94 105 ASP A N 1
ATOM 820 C CA . ASP A 1 105 ? 4.169 -1.698 5.844 1.00 90.94 105 ASP A CA 1
ATOM 821 C C . ASP A 1 105 ? 4.545 -1.215 7.253 1.00 90.94 105 ASP A C 1
ATOM 823 O O . ASP A 1 105 ? 3.694 -1.063 8.127 1.00 90.94 105 ASP A O 1
ATOM 827 N N . LYS A 1 106 ? 5.816 -0.856 7.477 1.00 88.44 106 LYS A N 1
ATOM 828 C CA . LYS A 1 106 ? 6.256 -0.278 8.759 1.00 88.44 106 LYS A CA 1
ATOM 829 C C . LYS A 1 106 ? 5.581 1.057 9.078 1.00 88.44 106 LYS A C 1
ATOM 831 O O . LYS A 1 106 ? 5.254 1.302 10.237 1.00 88.44 106 LYS A O 1
ATOM 836 N N . LEU A 1 107 ? 5.394 1.926 8.084 1.00 83.25 107 LEU A N 1
ATOM 837 C CA . LEU A 1 107 ? 4.740 3.225 8.267 1.00 83.25 107 LEU A CA 1
ATOM 838 C 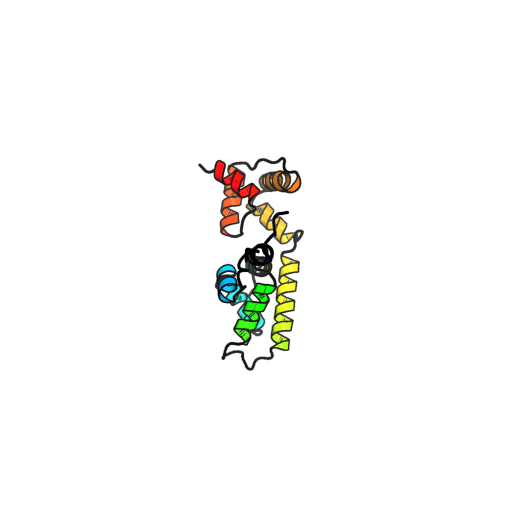C . LEU A 1 107 ? 3.236 3.086 8.525 1.00 83.25 107 LEU A C 1
ATOM 840 O O . LEU A 1 107 ? 2.673 3.906 9.245 1.00 83.25 107 LEU A O 1
ATOM 844 N N . THR A 1 108 ? 2.596 2.059 7.974 1.00 76.88 108 THR A N 1
ATOM 845 C CA . THR A 1 108 ? 1.144 1.853 8.046 1.00 76.88 108 THR A CA 1
ATOM 846 C C . THR A 1 108 ? 0.727 0.852 9.117 1.00 76.88 108 THR A C 1
ATOM 848 O O . THR A 1 108 ? -0.469 0.642 9.317 1.00 76.88 108 THR A O 1
ATOM 851 N N . LYS A 1 109 ? 1.680 0.232 9.825 1.00 76.62 109 LYS A N 1
ATOM 852 C CA . LYS A 1 109 ? 1.385 -0.693 10.923 1.00 76.62 109 LYS A CA 1
ATOM 853 C C . LYS A 1 109 ? 0.498 -0.040 11.996 1.00 76.62 109 LYS A C 1
ATOM 855 O O . LYS A 1 109 ? 0.763 1.100 12.400 1.00 76.62 109 LYS A O 1
ATOM 860 N N . PRO A 1 110 ? -0.515 -0.764 12.518 1.00 60.75 110 PRO A N 1
ATOM 861 C CA . PRO A 1 110 ? -1.276 -0.324 13.683 1.00 60.75 110 PRO A CA 1
ATOM 862 C C . PRO A 1 110 ? -0.325 -0.015 14.844 1.00 60.75 110 PRO A C 1
ATOM 864 O O . PRO A 1 110 ? 0.566 -0.807 15.145 1.00 60.75 110 PRO A O 1
ATOM 867 N N . GLY A 1 111 ? -0.489 1.152 15.470 1.00 57.66 111 GLY A N 1
ATOM 868 C CA . GLY A 1 111 ? 0.445 1.667 16.479 1.00 57.66 111 GLY A CA 1
ATOM 869 C C . GLY A 1 111 ? 1.456 2.691 15.951 1.00 57.66 1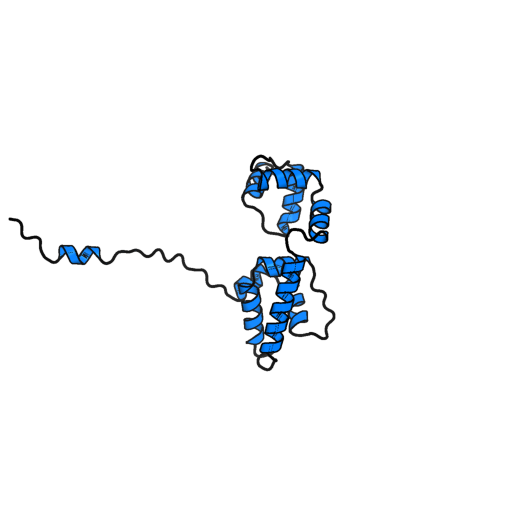11 GLY A C 1
ATOM 870 O O . GLY A 1 111 ? 2.179 3.280 16.751 1.00 57.66 111 GLY A O 1
ATOM 871 N N . ASN A 1 112 ? 1.481 2.987 14.643 1.00 65.69 112 ASN A N 1
ATOM 872 C CA . ASN A 1 112 ? 2.148 4.195 14.161 1.00 65.69 112 ASN A CA 1
ATOM 873 C C . ASN A 1 112 ? 1.437 5.434 14.737 1.00 65.69 112 ASN A C 1
ATOM 875 O O . ASN A 1 112 ? 0.296 5.739 14.378 1.00 65.69 112 ASN A O 1
ATOM 879 N N . ALA A 1 113 ? 2.123 6.149 15.631 1.00 66.12 113 ALA A N 1
ATOM 880 C CA . ALA A 1 113 ? 1.566 7.281 16.364 1.00 66.12 113 ALA A CA 1
ATOM 881 C C . ALA A 1 113 ? 1.073 8.419 15.453 1.00 66.12 113 ALA A C 1
ATOM 883 O O . ALA A 1 113 ? 0.080 9.060 15.779 1.00 66.12 113 ALA A O 1
ATOM 884 N N . ILE A 1 114 ? 1.708 8.646 14.296 1.00 67.56 114 ILE A N 1
ATOM 885 C CA . ILE A 1 114 ? 1.320 9.702 13.343 1.00 67.56 114 ILE A CA 1
ATOM 886 C C . ILE A 1 114 ? -0.009 9.350 12.677 1.00 67.56 114 ILE A C 1
ATOM 888 O O . ILE A 1 114 ? -0.906 10.189 12.570 1.00 67.56 114 ILE A O 1
ATOM 892 N N . TYR A 1 115 ? -0.159 8.095 12.256 1.00 68.25 115 TYR A N 1
ATOM 893 C CA . TYR A 1 115 ? -1.406 7.625 11.666 1.00 68.25 115 TYR A CA 1
ATOM 894 C C . TYR A 1 115 ? -2.536 7.626 12.698 1.00 68.25 115 TYR A C 1
ATOM 896 O O . TYR A 1 115 ? -3.617 8.153 12.438 1.00 68.25 115 TYR A O 1
ATOM 904 N N . LEU A 1 116 ? -2.262 7.119 13.904 1.00 68.25 116 LEU A N 1
ATOM 905 C CA . LEU A 1 116 ? -3.225 7.126 15.000 1.00 68.25 116 LEU A CA 1
ATOM 906 C C . LEU A 1 116 ? -3.654 8.556 15.362 1.00 68.25 116 LEU A C 1
ATOM 908 O O . LEU A 1 116 ? -4.849 8.813 15.482 1.00 68.25 116 LEU A O 1
ATOM 912 N N . ALA A 1 117 ? -2.713 9.500 15.453 1.00 70.06 117 ALA A N 1
ATOM 913 C CA . ALA A 1 117 ? -3.004 10.911 15.702 1.00 70.06 117 ALA A CA 1
ATOM 914 C C . ALA A 1 117 ? -3.836 11.542 14.577 1.00 70.06 117 ALA A C 1
ATOM 916 O O . ALA A 1 117 ? -4.768 12.292 14.854 1.00 70.06 117 ALA A O 1
ATOM 917 N N . THR A 1 118 ? -3.559 11.198 13.317 1.00 72.81 118 THR A N 1
ATOM 918 C CA . THR A 1 118 ? -4.344 11.674 12.166 1.00 72.81 118 THR A CA 1
ATOM 919 C C . THR A 1 118 ? -5.778 11.147 12.218 1.00 72.81 118 THR A C 1
ATOM 921 O O . THR A 1 118 ? -6.724 11.907 12.010 1.00 72.81 118 THR A O 1
ATOM 924 N N . CYS A 1 119 ? -5.962 9.864 12.541 1.00 73.31 119 CYS A N 1
ATOM 925 C CA . CYS A 1 119 ? -7.287 9.280 12.734 1.00 73.31 119 CYS A CA 1
ATOM 926 C C . CYS A 1 119 ? -8.027 9.950 13.895 1.00 73.31 119 CYS A C 1
ATOM 928 O O . CYS A 1 119 ? -9.161 10.384 13.706 1.00 73.31 119 CYS A O 1
ATOM 930 N N . ILE A 1 120 ? -7.377 10.110 15.054 1.00 75.25 120 ILE A N 1
ATOM 931 C CA . ILE A 1 120 ? -7.951 10.794 16.223 1.00 75.25 120 ILE A CA 1
ATOM 932 C C . ILE A 1 120 ? -8.334 12.237 15.878 1.00 75.25 120 ILE A C 1
ATOM 934 O O . ILE A 1 120 ? -9.414 12.672 16.264 1.00 75.25 120 ILE A O 1
ATOM 938 N N . GLY A 1 121 ? -7.512 12.964 15.118 1.00 80.19 121 GLY A N 1
ATOM 939 C CA . GLY A 1 121 ? -7.828 14.323 14.673 1.00 80.19 121 GLY A CA 1
ATOM 940 C C . GLY A 1 121 ? -9.055 14.395 13.759 1.00 80.19 121 GLY A C 1
ATOM 941 O O . GLY A 1 121 ? -9.837 15.336 13.863 1.00 80.19 121 GLY A O 1
ATOM 942 N N . LYS A 1 122 ? -9.262 13.392 12.895 1.00 81.31 122 LYS A N 1
ATOM 943 C CA . LYS A 1 122 ? -10.394 13.350 11.953 1.00 81.31 122 LYS A CA 1
ATOM 944 C C . LYS A 1 122 ? -11.707 12.905 12.599 1.00 81.31 122 LYS A C 1
ATOM 946 O O . LYS A 1 122 ? -12.735 13.542 12.387 1.00 81.31 122 LYS A O 1
ATOM 951 N N . ILE A 1 123 ? -11.701 11.825 13.384 1.00 84.75 123 ILE A N 1
ATOM 952 C CA . ILE A 1 123 ? -12.939 11.301 13.997 1.00 84.75 123 ILE A CA 1
ATOM 953 C C . ILE A 1 123 ? -13.228 11.918 15.368 1.00 84.75 123 ILE A C 1
ATOM 955 O O . ILE A 1 123 ? -14.387 12.036 15.776 1.00 84.75 123 ILE A O 1
ATOM 959 N N . GLY A 1 124 ? -12.194 12.396 16.055 1.00 87.50 124 GLY A N 1
ATOM 960 C CA . GLY A 1 124 ? -12.259 12.846 17.439 1.00 87.50 124 GLY A CA 1
ATOM 961 C C . GLY A 1 124 ? -12.149 11.687 18.430 1.00 87.50 124 GLY A C 1
ATOM 962 O O . GLY A 1 124 ? -12.512 10.548 18.135 1.00 87.50 124 GLY A O 1
ATOM 963 N N . TYR A 1 125 ? -11.670 11.996 19.635 1.00 84.94 125 TYR A N 1
ATOM 964 C CA . TYR A 1 125 ? -11.467 11.018 20.707 1.00 84.94 125 TYR A CA 1
ATOM 965 C C . TYR A 1 125 ? -12.741 10.223 21.040 1.00 84.94 125 TYR A C 1
ATOM 967 O O . TYR A 1 125 ? -12.697 8.998 21.128 1.00 84.94 125 TYR A O 1
ATOM 975 N N . GLU A 1 126 ? -13.885 10.904 21.144 1.00 90.06 126 GLU A N 1
ATOM 976 C CA . GLU A 1 126 ? -15.172 10.279 21.483 1.00 90.06 126 GLU A CA 1
ATOM 977 C C . GLU A 1 126 ? -15.599 9.233 20.445 1.00 90.06 126 GLU A C 1
ATOM 979 O O . GLU A 1 126 ? -15.853 8.081 20.790 1.00 90.06 126 GLU A O 1
ATOM 984 N N . CYS A 1 127 ? -15.574 9.596 19.159 1.00 89.44 127 CYS A N 1
ATOM 985 C CA . CYS A 1 127 ? -15.900 8.677 18.067 1.00 89.44 127 CYS A CA 1
ATOM 986 C C . CYS A 1 127 ? -14.894 7.516 17.982 1.00 89.44 127 CYS A C 1
ATOM 988 O O . CYS A 1 127 ? -15.276 6.374 17.733 1.00 89.44 127 CYS A O 1
ATOM 990 N N . GLY A 1 128 ? -13.610 7.772 18.262 1.00 85.44 128 GLY A N 1
ATOM 991 C CA . GLY A 1 128 ? -12.602 6.718 18.394 1.00 85.44 128 GLY A CA 1
ATOM 992 C C . GLY A 1 128 ? -12.938 5.711 19.498 1.00 85.44 128 GLY A C 1
ATOM 993 O O . GLY A 1 128 ? -12.812 4.505 19.283 1.00 85.44 128 GLY A O 1
ATOM 994 N N . GLY A 1 129 ? -13.431 6.185 20.646 1.00 86.81 129 GLY A N 1
ATOM 995 C CA . GLY A 1 129 ? -13.913 5.340 21.740 1.00 86.81 129 GLY A CA 1
ATOM 996 C C . GLY A 1 129 ? -15.127 4.490 21.353 1.00 86.81 129 GLY A C 1
ATOM 997 O O . GLY A 1 129 ? -15.160 3.293 21.645 1.00 86.81 129 GLY A O 1
ATOM 998 N N . GLU A 1 130 ? -16.096 5.067 20.638 1.00 89.62 130 GLU A N 1
ATOM 999 C CA . GLU A 1 130 ? -17.251 4.326 20.110 1.00 89.62 130 GLU A CA 1
ATOM 1000 C C . GLU A 1 130 ? -1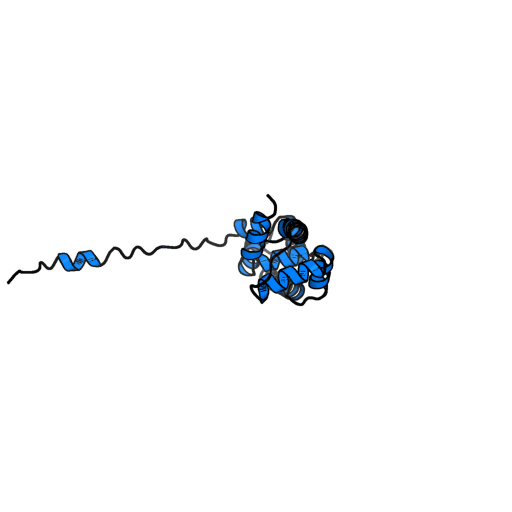6.814 3.200 19.160 1.00 89.62 130 GLU A C 1
ATOM 1002 O O . GLU A 1 130 ? -17.259 2.053 19.295 1.00 89.62 130 GLU A O 1
ATOM 1007 N N . VAL A 1 131 ? -15.898 3.502 18.233 1.00 84.94 131 VAL A N 1
ATOM 1008 C CA . VAL A 1 131 ? -15.319 2.524 17.301 1.00 84.94 131 VAL A CA 1
ATOM 1009 C C . VAL A 1 131 ? -14.578 1.427 18.053 1.00 84.94 131 VAL A C 1
ATOM 1011 O O . VAL A 1 131 ? -14.832 0.250 17.803 1.00 84.94 131 VAL A O 1
ATOM 1014 N N . TYR A 1 132 ? -13.710 1.788 19.000 1.00 83.12 132 TYR A N 1
ATOM 1015 C CA . TYR A 1 132 ? -12.945 0.832 19.798 1.00 83.12 132 TYR A CA 1
ATOM 1016 C C . TYR A 1 132 ? -13.866 -0.130 20.556 1.00 83.12 132 TYR A C 1
ATOM 1018 O O . TYR A 1 132 ? -13.753 -1.344 20.400 1.00 83.12 132 TYR A O 1
ATOM 1026 N N . ASN A 1 133 ? -14.847 0.393 21.292 1.00 83.69 133 ASN A N 1
ATOM 1027 C CA . ASN A 1 133 ? -15.797 -0.426 22.047 1.00 83.69 133 ASN A CA 1
ATOM 1028 C C . ASN A 1 133 ? -16.650 -1.322 21.136 1.00 83.69 133 ASN A C 1
ATOM 1030 O O . ASN A 1 133 ? -17.002 -2.447 21.499 1.00 83.69 133 ASN A O 1
ATOM 1034 N N . THR A 1 134 ? -16.973 -0.850 19.931 1.00 84.19 134 THR A N 1
ATOM 1035 C CA . THR A 1 134 ? -17.733 -1.630 18.947 1.00 84.19 134 THR A CA 1
ATOM 1036 C C . THR A 1 134 ? -16.892 -2.742 18.325 1.00 84.19 134 THR A C 1
ATOM 1038 O O . THR A 1 134 ? -17.395 -3.850 18.145 1.00 84.19 134 THR A O 1
ATOM 1041 N N . VAL A 1 135 ? -15.629 -2.481 17.986 1.00 79.00 135 VAL A N 1
ATOM 1042 C CA . VAL A 1 135 ? -14.746 -3.445 17.307 1.00 79.00 135 VAL A CA 1
ATOM 1043 C C . VAL A 1 135 ? -14.145 -4.447 18.283 1.00 79.00 135 VAL A C 1
ATOM 1045 O O . VAL A 1 135 ? -14.166 -5.641 18.007 1.00 79.00 135 VAL A O 1
ATOM 1048 N N . VAL A 1 136 ? -13.624 -3.973 19.413 1.00 79.31 136 VAL A N 1
ATOM 1049 C CA . VAL A 1 136 ? -12.848 -4.787 20.358 1.00 79.31 136 VAL A CA 1
ATOM 1050 C C . VAL A 1 136 ? -13.748 -5.502 21.353 1.00 79.31 136 VAL A C 1
ATOM 1052 O O . VAL A 1 136 ? -13.528 -6.671 21.655 1.00 79.31 136 VAL A O 1
ATOM 1055 N N . HIS A 1 137 ? -14.771 -4.818 21.864 1.00 80.06 137 HIS A N 1
ATOM 1056 C CA . HIS A 1 137 ? -15.614 -5.366 22.927 1.00 80.06 137 HIS A CA 1
ATOM 1057 C C . HIS A 1 137 ? -16.948 -5.927 22.438 1.00 80.06 137 HIS A C 1
ATOM 1059 O O . HIS A 1 137 ? -17.678 -6.485 23.250 1.00 80.06 137 HIS A O 1
ATOM 1065 N N . ASP A 1 138 ? -17.275 -5.780 21.148 1.00 78.44 138 ASP A N 1
ATOM 1066 C CA . ASP A 1 138 ? -18.549 -6.212 20.549 1.00 78.44 138 ASP A CA 1
ATOM 1067 C C . ASP A 1 138 ? -19.802 -5.670 21.274 1.00 78.44 138 ASP A C 1
ATOM 1069 O O . ASP A 1 138 ? -20.878 -6.254 21.237 1.00 78.44 138 ASP A O 1
ATOM 1073 N N . LYS A 1 139 ? -19.659 -4.534 21.966 1.00 75.69 139 LYS A N 1
ATOM 1074 C CA . LYS A 1 139 ? -20.686 -3.978 22.871 1.00 75.69 139 LYS A CA 1
ATOM 1075 C C . LYS A 1 139 ? -21.031 -2.517 22.589 1.00 75.69 139 LYS A C 1
ATOM 1077 O O . LYS A 1 139 ? -21.915 -1.960 23.231 1.00 75.69 139 LYS A O 1
ATOM 1082 N N . GLY A 1 140 ? -20.318 -1.885 21.659 1.00 74.75 140 GLY A N 1
ATOM 1083 C CA . GLY A 1 140 ? -20.512 -0.482 21.305 1.00 74.75 140 GLY A CA 1
ATOM 1084 C C . GLY A 1 140 ? -21.604 -0.253 20.256 1.00 74.75 140 GLY A C 1
ATOM 1085 O O . GLY A 1 140 ? -21.914 -1.123 19.436 1.00 74.75 140 GLY A O 1
ATOM 1086 N N . ASN A 1 141 ? -22.163 0.954 20.287 1.00 85.44 141 ASN A N 1
ATOM 1087 C CA . ASN A 1 141 ? -23.055 1.488 19.267 1.00 85.44 141 ASN A CA 1
ATOM 1088 C C . ASN A 1 141 ? -22.445 2.786 18.736 1.00 85.44 141 ASN A C 1
ATOM 1090 O O . ASN A 1 141 ? -22.077 3.648 19.533 1.00 85.44 141 ASN A O 1
ATOM 1094 N N . ILE A 1 142 ? -22.357 2.931 17.417 1.00 87.69 142 ILE A N 1
ATOM 1095 C CA . ILE A 1 142 ? -21.785 4.129 16.794 1.00 87.69 142 ILE A CA 1
ATOM 1096 C C . ILE A 1 142 ? -22.859 5.212 16.654 1.00 87.69 142 ILE A C 1
ATOM 1098 O O . ILE A 1 142 ? -23.914 4.974 16.064 1.00 87.69 142 ILE A O 1
ATOM 1102 N N . SER A 1 143 ? -22.633 6.403 17.195 1.00 90.94 143 SER A N 1
ATOM 1103 C CA . SER A 1 143 ? -23.544 7.548 17.111 1.00 90.94 143 SER A CA 1
ATOM 1104 C C . SER A 1 143 ? -23.698 8.058 15.670 1.00 90.94 143 SER A C 1
ATOM 1106 O O . SER A 1 143 ? -22.829 7.856 14.825 1.00 90.94 143 SER A O 1
ATOM 1108 N N . LYS A 1 144 ? -24.810 8.745 15.358 1.00 88.62 144 LYS A N 1
ATOM 1109 C CA . LYS A 1 144 ? -25.053 9.298 14.006 1.00 88.62 144 LYS A CA 1
ATOM 1110 C C . LYS A 1 144 ? -23.978 10.319 13.610 1.00 88.62 144 LYS A C 1
ATOM 1112 O O . LYS A 1 144 ? -23.499 10.303 12.480 1.00 88.62 144 LYS A O 1
ATOM 1117 N N . SER A 1 145 ? -23.547 11.157 14.554 1.00 89.56 145 SER A N 1
ATOM 1118 C CA . SER A 1 145 ? -22.457 12.117 14.347 1.00 89.56 145 SER A CA 1
ATOM 1119 C C . SER A 1 145 ? -21.124 11.417 14.069 1.00 89.56 145 SER A C 1
ATOM 1121 O O . SER A 1 145 ? -20.419 11.802 13.136 1.00 89.56 145 SER A O 1
ATOM 1123 N N . CYS A 1 146 ? -20.792 10.357 14.815 1.00 89.00 146 CYS A N 1
ATOM 1124 C CA . CYS A 1 146 ? -19.603 9.546 14.556 1.00 89.00 146 CYS A CA 1
ATOM 1125 C C . CYS A 1 146 ? -19.696 8.821 13.204 1.00 89.00 146 CYS A C 1
ATOM 1127 O O . CYS A 1 146 ? -18.746 8.853 12.424 1.00 89.00 146 CYS A O 1
ATOM 1129 N N . CYS A 1 147 ? -20.860 8.268 12.856 1.00 87.62 147 CYS A N 1
ATOM 1130 C CA . CYS A 1 147 ? -21.109 7.680 11.542 1.00 87.62 147 CYS A CA 1
ATOM 1131 C C . CYS A 1 147 ? -20.896 8.675 10.397 1.00 87.62 147 CYS A C 1
ATOM 1133 O O . CYS A 1 147 ? -20.291 8.299 9.397 1.00 87.62 147 CYS A O 1
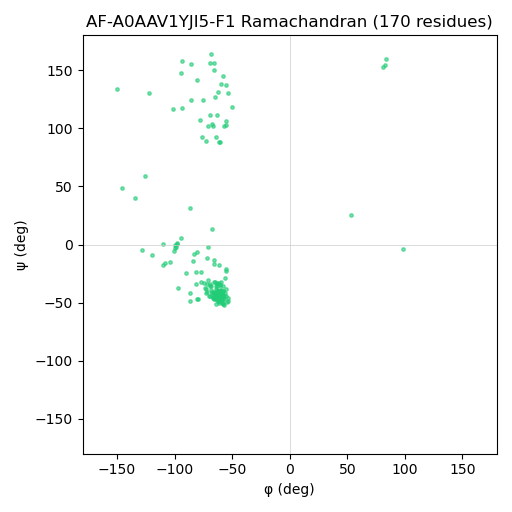ATOM 1135 N N . GLY A 1 148 ? -21.302 9.940 10.545 1.00 85.25 148 GLY A N 1
ATOM 1136 C CA . GLY A 1 148 ? -21.005 10.987 9.562 1.00 85.25 148 GLY A CA 1
ATOM 1137 C C . GLY A 1 148 ? -19.501 11.147 9.313 1.00 85.25 148 GLY A C 1
ATOM 1138 O O . GLY A 1 148 ? -19.055 11.121 8.166 1.00 85.25 148 GLY A O 1
ATOM 1139 N N . LYS A 1 149 ? -18.700 11.203 10.386 1.00 86.31 149 LYS A N 1
ATOM 1140 C CA . LYS A 1 149 ? -17.231 11.302 10.297 1.00 86.31 149 LYS A CA 1
ATOM 1141 C C . LYS A 1 149 ? -16.594 10.047 9.689 1.00 86.31 149 LYS A C 1
ATOM 1143 O O . LYS A 1 149 ? -15.690 10.142 8.864 1.00 86.31 149 LYS A O 1
ATOM 1148 N N . LEU A 1 150 ? -17.077 8.862 10.068 1.00 79.62 150 LEU A N 1
ATOM 1149 C CA . LEU A 1 150 ? -16.581 7.581 9.555 1.00 79.62 150 LEU A CA 1
ATOM 1150 C C . LEU A 1 150 ? -16.939 7.362 8.083 1.00 79.62 150 LEU A C 1
ATOM 1152 O O . LEU A 1 150 ? -16.146 6.784 7.344 1.00 79.62 150 LEU A O 1
ATOM 1156 N N . VAL A 1 151 ? -18.114 7.815 7.640 1.00 75.75 151 VAL A N 1
ATOM 1157 C CA . VAL A 1 151 ? -18.514 7.756 6.229 1.00 75.75 151 VAL A CA 1
ATOM 1158 C C . VAL A 1 151 ? -17.636 8.678 5.391 1.00 75.75 151 VAL A C 1
ATOM 1160 O O . VAL A 1 151 ? -17.094 8.194 4.401 1.00 75.75 151 VAL A O 1
ATOM 1163 N N . GLN A 1 152 ? -17.406 9.919 5.835 1.00 74.56 152 GLN A N 1
ATOM 1164 C CA . GLN A 1 152 ? -16.474 10.848 5.180 1.00 74.56 152 GLN A CA 1
ATOM 1165 C C . GLN A 1 152 ? -15.046 10.287 5.098 1.00 74.56 152 GLN A C 1
ATOM 1167 O O . GLN A 1 152 ? -14.356 10.487 4.106 1.00 74.56 152 GLN A O 1
ATOM 1172 N N . MET A 1 153 ? -14.591 9.544 6.112 1.00 69.06 153 MET A N 1
ATOM 1173 C CA . MET A 1 153 ? -13.297 8.855 6.043 1.00 69.06 153 MET A CA 1
ATOM 1174 C C . MET A 1 153 ? -13.310 7.633 5.125 1.00 69.06 153 MET A C 1
ATOM 1176 O O . MET A 1 153 ? -12.325 7.357 4.446 1.00 69.06 153 MET A O 1
ATOM 1180 N N . GLY A 1 154 ? -14.399 6.871 5.103 1.00 56.81 154 GLY A N 1
ATOM 1181 C CA . GLY A 1 154 ? -14.464 5.625 4.349 1.00 56.81 154 GLY A CA 1
ATOM 1182 C C . GLY A 1 154 ? -14.730 5.791 2.850 1.00 56.81 154 GLY A C 1
ATOM 1183 O O . GLY A 1 154 ? -14.635 4.811 2.126 1.00 56.81 154 GLY A O 1
ATOM 1184 N N . GLU A 1 155 ? -15.009 7.002 2.363 1.00 49.69 155 GLU A N 1
ATOM 1185 C CA . GLU A 1 155 ? -14.841 7.335 0.935 1.00 49.69 155 GLU A CA 1
ATOM 1186 C C . GLU A 1 155 ? -13.360 7.297 0.505 1.00 49.69 155 GLU A C 1
ATOM 1188 O O . GLU A 1 155 ? -13.064 7.230 -0.684 1.00 49.69 155 GLU A O 1
ATOM 1193 N N . THR A 1 156 ? -12.422 7.260 1.463 1.00 46.97 156 THR A N 1
ATOM 1194 C CA . THR A 1 156 ? -10.980 7.105 1.201 1.00 46.97 156 THR A CA 1
ATOM 1195 C C . THR A 1 156 ? -10.385 5.740 1.582 1.00 46.97 156 THR A C 1
ATOM 1197 O O . THR A 1 156 ? -9.293 5.438 1.106 1.00 46.97 156 THR A O 1
ATOM 1200 N N . ILE A 1 157 ? -11.055 4.903 2.395 1.00 43.25 157 ILE A N 1
ATOM 1201 C CA . ILE A 1 157 ? -10.562 3.581 2.852 1.00 43.25 157 ILE A CA 1
ATOM 1202 C C . ILE A 1 157 ? -11.740 2.611 3.101 1.00 43.25 157 ILE A C 1
ATOM 1204 O O . ILE A 1 157 ? -12.716 2.963 3.766 1.00 43.25 157 ILE A O 1
ATOM 1208 N N . GLU A 1 158 ? -11.638 1.373 2.608 1.00 44.50 158 GLU A N 1
ATOM 1209 C CA . GLU A 1 158 ? -12.671 0.328 2.706 1.00 44.50 158 GLU A CA 1
ATOM 1210 C C . GLU A 1 158 ? -13.050 -0.037 4.162 1.00 44.50 158 GLU A C 1
ATOM 1212 O O . GLU A 1 158 ? -12.210 -0.130 5.060 1.00 44.50 158 GLU A O 1
ATOM 1217 N N . LYS A 1 159 ? -14.356 -0.209 4.416 1.00 51.47 159 LYS A N 1
ATOM 1218 C CA . LYS A 1 159 ? -14.970 -0.169 5.758 1.00 51.47 159 LYS A CA 1
ATOM 1219 C C . LYS A 1 159 ? -15.108 -1.554 6.402 1.00 51.47 159 LYS A C 1
ATOM 1221 O O . LYS A 1 159 ? -15.439 -2.539 5.748 1.00 51.47 159 LYS A O 1
ATOM 1226 N N . SER A 1 160 ? -15.009 -1.623 7.736 1.00 58.00 160 SER A N 1
ATOM 1227 C CA . SER A 1 160 ? -15.376 -2.838 8.481 1.00 58.00 160 SER A CA 1
ATOM 1228 C C . SER A 1 160 ? -16.885 -3.119 8.350 1.00 58.00 160 SER A C 1
ATOM 1230 O O . SER A 1 160 ? -17.729 -2.261 8.634 1.00 58.00 160 SER A O 1
ATOM 1232 N N . LYS A 1 161 ? -17.248 -4.346 7.938 1.00 59.25 161 LYS A N 1
ATOM 1233 C CA . LYS A 1 161 ? -18.642 -4.765 7.647 1.00 59.25 161 LYS A CA 1
ATOM 1234 C C . LYS A 1 161 ? -19.629 -4.550 8.804 1.00 59.25 161 LYS A C 1
ATOM 1236 O O . LYS A 1 161 ? -20.841 -4.556 8.591 1.00 59.25 161 LYS A O 1
ATOM 1241 N N . LYS A 1 162 ? -19.142 -4.430 10.040 1.00 67.56 162 LYS A N 1
ATOM 1242 C CA . LYS A 1 162 ? -19.971 -4.253 11.238 1.00 67.56 162 LYS A CA 1
ATOM 1243 C C . LYS A 1 162 ? -20.307 -2.787 11.501 1.00 67.56 162 LYS A C 1
ATOM 1245 O O . LYS A 1 162 ? -21.475 -2.462 11.688 1.00 67.56 162 LYS A O 1
ATOM 1250 N N . ILE A 1 163 ? -19.300 -1.916 11.466 1.00 70.69 163 ILE A N 1
ATOM 1251 C CA . ILE A 1 163 ? -19.487 -0.468 11.628 1.00 70.69 163 ILE A CA 1
ATOM 1252 C C . ILE A 1 163 ? -20.346 0.065 10.483 1.00 70.69 163 ILE A C 1
ATOM 1254 O O . ILE A 1 163 ? -21.284 0.821 10.718 1.00 70.69 163 ILE A O 1
ATOM 1258 N N . PHE A 1 164 ? -20.083 -0.390 9.253 1.00 70.25 164 PHE A N 1
ATOM 1259 C CA . PHE A 1 164 ? -20.847 0.058 8.093 1.00 70.25 164 PHE A CA 1
ATOM 1260 C C . PHE A 1 164 ? -22.342 -0.254 8.224 1.00 70.25 164 PHE A C 1
ATOM 1262 O O . PHE A 1 164 ? -23.162 0.629 8.002 1.00 70.25 164 PHE A O 1
ATOM 1269 N N . ARG A 1 165 ? -22.707 -1.459 8.684 1.00 72.25 165 ARG A N 1
ATOM 1270 C CA . ARG A 1 165 ? -24.112 -1.824 8.925 1.00 72.25 165 ARG A CA 1
ATOM 1271 C C . ARG A 1 165 ? -24.792 -0.925 9.962 1.00 72.25 165 ARG A C 1
ATOM 1273 O O . ARG A 1 165 ? -25.902 -0.475 9.707 1.00 72.25 165 ARG A O 1
ATOM 1280 N N . GLN A 1 166 ? -24.124 -0.623 11.080 1.00 75.19 166 GLN A N 1
ATOM 1281 C CA . GLN A 1 166 ? -24.676 0.284 12.099 1.00 75.19 166 GLN A CA 1
ATOM 1282 C C . GLN A 1 166 ? -24.834 1.726 11.594 1.00 75.19 166 GLN A C 1
ATOM 1284 O O . GLN A 1 166 ? -25.743 2.429 12.028 1.00 75.19 166 GLN A O 1
ATOM 1289 N N . CYS A 1 167 ? -23.955 2.175 10.697 1.00 75.88 167 CYS A N 1
ATOM 1290 C CA . CYS A 1 167 ? -24.015 3.530 10.158 1.00 75.88 167 CYS A CA 1
ATOM 1291 C C . CYS A 1 167 ? -25.023 3.696 9.020 1.00 75.88 167 CYS A C 1
ATOM 1293 O O . CYS A 1 167 ? -25.662 4.741 8.939 1.00 75.88 167 CYS A O 1
ATOM 1295 N N . MET A 1 168 ? -25.218 2.673 8.183 1.00 71.06 168 MET A N 1
ATOM 1296 C CA . MET A 1 168 ? -26.231 2.705 7.123 1.00 71.06 168 MET A CA 1
ATOM 1297 C C . MET A 1 168 ? -27.649 2.792 7.698 1.00 71.06 168 MET A C 1
ATOM 1299 O O . MET A 1 168 ? -28.443 3.582 7.209 1.00 71.06 168 MET A O 1
ATOM 1303 N N . SER A 1 169 ? -27.941 2.098 8.804 1.00 69.19 169 SER A N 1
ATOM 1304 C CA . SER A 1 169 ? -29.260 2.159 9.458 1.00 69.19 169 SER A CA 1
ATOM 1305 C C . SER A 1 169 ? -29.561 3.485 10.176 1.00 69.19 169 SER A C 1
ATOM 1307 O O . SER A 1 169 ? -30.603 3.606 10.811 1.00 69.19 169 SER A O 1
ATOM 1309 N N . LYS A 1 170 ? -28.625 4.443 10.190 1.00 66.75 170 LYS A N 1
ATOM 1310 C CA . LYS A 1 170 ? -28.755 5.726 10.912 1.00 66.75 170 LYS A CA 1
ATOM 1311 C C . LYS A 1 170 ? -28.679 6.955 10.006 1.00 66.75 170 LYS A C 1
ATOM 1313 O O . LYS A 1 170 ? -28.896 8.066 10.496 1.00 66.75 170 LYS A O 1
ATOM 1318 N N . ASN A 1 171 ? -28.333 6.763 8.734 1.00 55.50 171 ASN A N 1
ATOM 1319 C CA . ASN A 1 171 ? -28.242 7.820 7.725 1.00 55.50 171 ASN A CA 1
ATOM 1320 C C . ASN A 1 171 ? -29.470 7.904 6.804 1.00 55.50 171 ASN A C 1
ATOM 1322 O O . ASN A 1 171 ? -29.512 8.802 5.968 1.00 55.50 171 ASN A O 1
ATOM 1326 N N . GLU A 1 172 ? -30.456 7.027 6.997 1.00 48.69 172 GLU A N 1
ATOM 1327 C CA . GLU A 1 172 ? -31.860 7.298 6.652 1.00 48.69 172 GLU A CA 1
ATOM 1328 C C . GLU A 1 172 ? -32.473 8.295 7.658 1.00 48.69 172 GLU A C 1
ATOM 1330 O O . GLU A 1 172 ? -33.388 9.041 7.252 1.00 48.69 172 GLU A O 1
#

pLDDT: mean 79.09, std 17.6, range [37.94, 98.19]

Mean predicted aligned error: 13.89 Å

Solvent-accessible surface area (backbone atoms only — not comparable to full-atom values): 10270 Å² total; per-residue (Å²): 139,81,84,79,63,89,65,68,75,69,73,76,77,81,75,81,76,73,77,70,71,76,72,80,75,93,45,49,65,60,37,47,66,73,54,31,68,76,40,47,50,35,52,44,38,61,62,77,36,70,90,55,86,71,71,74,46,71,68,41,31,41,44,51,52,69,68,25,68,70,36,53,50,40,40,53,51,56,53,42,69,32,88,89,36,62,83,54,63,60,70,59,40,52,54,49,48,53,52,50,50,54,50,23,45,63,64,60,37,91,84,32,63,66,59,52,49,52,49,38,71,67,52,29,68,67,37,48,51,30,50,46,36,32,71,76,64,73,72,43,70,70,48,62,70,41,33,53,42,50,51,68,50,40,82,76,44,91,72,60,76,64,63,50,54,58,38,59,78,57,75,117

Radius of gyration: 24.45 Å; Cα contacts (8 Å, |Δi|>4): 126; chains: 1; bounding box: 50×79×47 Å

Foldseek 3Di:
DDDDDPPVVVVVPPPPPPPCPPPPDQALVVLDVQLDDVLVVLLCCVQPVVVDPRDNDLLSLQSLPVSHPVNLVNNQVVVCPDPVNVPPPSVSSVVSSVVSNVVSCVCNPPPNPVVVVVVCVQQNPVLVVQVCCCPPVVPHQGDQSSLVSVVVCCVSPPDDPRNVVRNVVNVD

Organism: Lupinus luteus (NCBI:txid3873)

Secondary structure (DSSP, 8-state):
-----TTSSGGGSS-------------HHHHHHHH-HHHHHHHHHHHH-TTS-----HHHHHHHHHSHHHHHHHHHHHHHTSTTTTTS-HHHHHHHHHHHHHHHHHHHSTT-HHHHHHHHHHH-HHHHHHHHHHHHSS-----HHHHHHHHHHHTTSPPPHHHHHHHHTT--

InterPro domains:
  IPR008502 Prolamin-like domain [PF05617] (31-105)
  IPR008502 Prolamin-like domain [PF05617] (118-155)

Sequence (172 aa):
MAKLSNHVIILVAFSIATTTIAKEEITAELCAAEFGHECGEQVYDKLFLPNQTSILTLNCCYKLVQMGYPCHNRLTLSTLASPEHKRNNWTEILTNSDKLYNKCDKLTKPGNAIYLATCIGKIGYECGGEVYNTVVHDKGNISKSCCGKLVQMGETIEKSKKIFRQCMSKNE